Protein AF-A0A2N1NDF9-F1 (afdb_monomer)

Foldseek 3Di:
DDDPDDDDDPDDPVPVPADPCPPPVNVVVLLPAADDPPDQLVNSCVSNVSVCVVDDQVVSLVSVLVRYDPVLSVQLVVQVQPGPVSSSVSSNVD

Organism: NCBI:txid588596

Mean predicted aligned error: 11.82 Å

Structure (mmCIF, N/CA/C/O backbone):
data_AF-A0A2N1NDF9-F1
#
_entry.id   AF-A0A2N1NDF9-F1
#
loop_
_atom_site.group_PDB
_atom_site.id
_atom_site.type_symbol
_atom_site.label_atom_id
_atom_site.label_alt_id
_atom_site.label_comp_id
_atom_site.label_asym_id
_atom_site.label_entity_id
_atom_site.label_seq_id
_atom_site.pdbx_PDB_ins_code
_atom_site.Cartn_x
_atom_site.Cartn_y
_atom_site.Cartn_z
_atom_site.occupancy
_atom_site.B_iso_or_equiv
_atom_site.auth_seq_id
_atom_site.auth_comp_id
_atom_site.auth_asym_id
_atom_site.auth_atom_id
_atom_site.pdbx_PDB_model_num
ATOM 1 N N . MET A 1 1 ? -30.892 13.117 -1.011 1.00 44.84 1 MET A N 1
ATOM 2 C CA . MET A 1 1 ? -29.681 12.274 -1.086 1.00 44.84 1 MET A CA 1
ATOM 3 C C . MET A 1 1 ? -28.673 12.840 -0.097 1.00 44.84 1 MET A C 1
ATOM 5 O O . MET A 1 1 ? -27.998 13.800 -0.426 1.00 44.84 1 MET A O 1
ATOM 9 N N . THR A 1 2 ? -28.658 12.352 1.145 1.00 46.84 2 THR A N 1
ATOM 10 C CA . THR A 1 2 ? -27.648 12.740 2.143 1.00 46.84 2 THR A CA 1
ATOM 11 C C . THR A 1 2 ? -26.744 11.527 2.330 1.00 46.84 2 THR A C 1
ATOM 13 O O . THR A 1 2 ? -27.205 10.453 2.720 1.00 46.84 2 THR A O 1
ATOM 16 N N . GLY A 1 3 ? -25.504 11.637 1.852 1.00 50.50 3 GLY A N 1
ATOM 17 C CA . GLY A 1 3 ? -24.515 10.570 1.944 1.00 50.50 3 GLY A CA 1
ATOM 18 C C . GLY A 1 3 ? -24.178 10.321 3.409 1.00 50.50 3 GLY A C 1
ATOM 19 O O . GLY A 1 3 ? -23.937 11.263 4.156 1.00 50.50 3 GLY A O 1
ATOM 20 N N . ARG A 1 4 ? -24.185 9.051 3.818 1.00 53.84 4 ARG A N 1
ATOM 21 C CA . ARG A 1 4 ? -23.895 8.566 5.178 1.00 53.84 4 ARG A CA 1
ATOM 22 C C . ARG A 1 4 ? -22.405 8.678 5.549 1.00 53.84 4 ARG A C 1
ATOM 24 O O . ARG A 1 4 ? -21.828 7.733 6.076 1.00 53.84 4 ARG A O 1
ATOM 31 N N . PHE A 1 5 ? -21.779 9.816 5.275 1.00 50.53 5 PHE A N 1
ATOM 32 C CA . PHE A 1 5 ? -20.432 10.119 5.742 1.00 50.53 5 PHE A CA 1
ATOM 33 C C . PHE A 1 5 ? -20.556 11.087 6.916 1.00 50.53 5 PHE A C 1
ATOM 35 O O . PHE A 1 5 ? -20.812 12.275 6.734 1.00 50.53 5 PHE A O 1
ATOM 42 N N . HIS A 1 6 ? -20.452 10.564 8.139 1.00 51.41 6 HIS A N 1
ATOM 43 C CA . HIS A 1 6 ? -20.336 11.413 9.321 1.00 51.41 6 HIS A CA 1
ATOM 44 C C . HIS A 1 6 ? -18.937 12.053 9.327 1.00 51.41 6 HIS A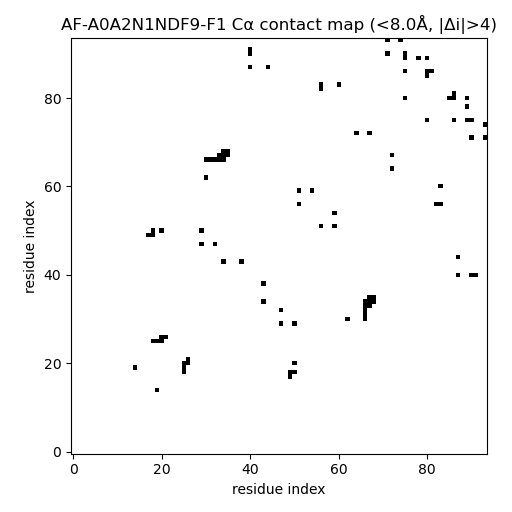 C 1
ATOM 46 O O . HIS A 1 6 ? -17.955 11.325 9.164 1.00 51.41 6 HIS A O 1
ATOM 52 N N . PRO A 1 7 ? -18.814 13.382 9.498 1.00 57.81 7 PRO A N 1
ATOM 53 C CA . PRO A 1 7 ? -17.513 14.029 9.607 1.00 57.81 7 PRO A CA 1
ATOM 54 C C . PRO A 1 7 ? -16.789 13.524 10.859 1.00 57.81 7 PRO A C 1
ATOM 56 O O . PRO A 1 7 ? -17.370 13.472 11.945 1.00 57.81 7 PRO A O 1
ATOM 59 N N . VAL A 1 8 ? -15.525 13.131 10.697 1.00 57.16 8 VAL A N 1
ATOM 60 C CA . VAL A 1 8 ? -14.681 12.676 11.807 1.00 57.16 8 VAL A CA 1
ATOM 61 C C . VAL A 1 8 ? -14.433 13.867 12.746 1.00 57.16 8 VAL A C 1
ATOM 63 O O . VAL A 1 8 ? -14.128 14.958 12.256 1.00 57.16 8 VAL A O 1
ATOM 66 N N . PRO A 1 9 ? -14.586 13.715 14.074 1.00 58.16 9 PRO A N 1
ATOM 67 C CA . PRO A 1 9 ? -14.338 14.795 15.022 1.00 58.16 9 PRO A CA 1
ATOM 68 C C . PRO A 1 9 ? -12.910 15.335 14.891 1.00 58.16 9 PRO A C 1
ATOM 70 O O . PRO A 1 9 ? -11.954 14.567 14.848 1.00 58.16 9 PRO A O 1
ATOM 73 N N . ALA A 1 10 ? -12.757 16.662 14.904 1.00 50.66 10 ALA A N 1
ATOM 74 C CA . ALA A 1 10 ? -11.477 17.359 14.721 1.00 50.66 10 ALA A CA 1
ATOM 75 C C . ALA A 1 10 ? -10.400 17.054 15.789 1.00 50.66 10 ALA A C 1
ATOM 77 O O . ALA A 1 10 ? -9.295 17.580 15.709 1.00 50.66 10 ALA A O 1
ATOM 78 N N . ASN A 1 11 ? -10.714 16.234 16.795 1.00 48.47 11 ASN A N 1
ATOM 79 C CA . ASN A 1 11 ? -9.873 15.979 17.961 1.00 48.47 11 ASN A CA 1
ATOM 80 C C . ASN A 1 11 ? -9.659 14.480 18.234 1.00 48.47 11 ASN A C 1
ATOM 82 O O . ASN A 1 11 ? -9.428 14.086 19.379 1.00 48.47 11 ASN A O 1
ATOM 86 N N . ASP A 1 12 ? -9.776 13.650 17.195 1.00 53.66 12 ASP A N 1
ATOM 87 C CA . ASP A 1 12 ? -9.570 12.210 17.294 1.00 53.66 12 ASP A CA 1
ATOM 88 C C . ASP A 1 12 ? -8.107 11.882 17.687 1.00 53.66 12 ASP A C 1
ATOM 90 O O . ASP A 1 12 ? -7.166 12.324 17.018 1.00 53.66 12 ASP A O 1
ATOM 94 N N . PRO A 1 13 ? -7.877 11.128 18.778 1.00 54.03 13 PRO A N 1
ATOM 95 C CA . PRO A 1 13 ? -6.535 10.844 19.284 1.00 54.03 13 PRO A CA 1
ATOM 96 C C . PRO A 1 13 ? -5.702 9.938 18.359 1.00 54.03 13 PRO A C 1
ATOM 98 O O . PRO A 1 13 ? -4.491 9.858 18.549 1.00 54.03 13 PRO A O 1
ATOM 101 N N . TYR A 1 14 ? -6.301 9.309 17.340 1.00 48.59 14 TYR A N 1
ATOM 102 C CA . TYR A 1 14 ? -5.592 8.561 16.294 1.00 48.59 14 TYR A CA 1
ATOM 103 C C . TYR A 1 14 ? -5.178 9.446 15.100 1.00 48.59 14 TYR A C 1
ATOM 105 O O . TYR A 1 14 ? -4.446 8.992 14.221 1.00 48.59 14 TYR A O 1
ATOM 113 N N . THR A 1 15 ? -5.599 10.719 15.080 1.00 50.78 15 THR A N 1
ATOM 114 C CA . THR A 1 15 ? -5.283 11.724 14.041 1.00 50.78 15 THR A CA 1
ATOM 115 C C . THR A 1 15 ? -4.058 12.583 14.386 1.00 50.78 15 THR A C 1
ATOM 117 O O . THR A 1 15 ? -3.491 13.246 13.518 1.00 50.78 15 THR A O 1
ATOM 120 N N . ALA A 1 16 ? -3.602 12.571 15.642 1.00 47.31 16 ALA A N 1
ATOM 121 C CA . ALA A 1 16 ? -2.473 13.373 16.111 1.00 47.31 16 ALA A CA 1
ATOM 122 C C . ALA A 1 16 ? -1.119 12.827 15.602 1.00 47.31 16 ALA A C 1
ATOM 124 O O . ALA A 1 16 ? -0.351 12.234 16.352 1.00 47.31 16 ALA A O 1
ATOM 125 N N . GLY A 1 17 ? -0.834 13.029 14.312 1.00 48.88 17 GLY A N 1
ATOM 126 C CA . GLY A 1 17 ? 0.460 12.737 13.681 1.00 48.88 17 GLY A CA 1
ATOM 127 C C . GLY A 1 17 ? 0.416 11.750 12.513 1.00 48.88 17 GLY A C 1
ATOM 128 O O . GLY A 1 17 ? 1.397 11.656 11.780 1.00 48.88 17 GLY A O 1
ATOM 129 N N . ASN A 1 18 ? -0.712 11.071 12.291 1.00 49.66 18 ASN A N 1
ATOM 130 C CA . ASN A 1 18 ? -0.888 10.150 11.170 1.00 49.66 18 ASN A CA 1
ATOM 131 C C . ASN A 1 18 ? -1.679 10.817 10.041 1.00 49.66 18 ASN A C 1
ATOM 133 O O . ASN A 1 18 ? -2.697 11.466 10.281 1.00 49.66 18 ASN A O 1
ATOM 137 N N . LEU A 1 19 ? -1.211 10.654 8.798 1.00 50.34 19 LEU A N 1
ATOM 138 C CA . LEU A 1 19 ? -1.946 11.082 7.609 1.00 50.34 19 LEU A CA 1
ATOM 139 C C . LEU A 1 19 ? -3.272 10.316 7.544 1.00 50.34 19 LEU A C 1
ATOM 141 O O . LEU A 1 19 ? -3.333 9.135 7.225 1.00 50.34 19 LEU A O 1
ATOM 145 N N . VAL A 1 20 ? -4.335 11.030 7.875 1.00 50.62 20 VAL A N 1
ATOM 146 C CA . VAL A 1 20 ? -5.735 10.629 7.792 1.00 50.62 20 VAL A CA 1
ATOM 147 C C . VAL A 1 20 ? -6.067 10.255 6.340 1.00 50.62 20 VAL A C 1
ATOM 149 O O . VAL A 1 20 ? -6.361 11.118 5.514 1.00 50.62 20 VAL A O 1
ATOM 152 N N . ILE A 1 21 ? -6.011 8.961 6.007 1.00 52.47 21 ILE A N 1
ATOM 153 C CA . ILE A 1 21 ? -6.267 8.415 4.652 1.00 52.47 21 ILE A CA 1
ATOM 154 C C . ILE A 1 21 ? -7.685 8.748 4.152 1.00 52.47 21 ILE A C 1
ATOM 156 O O . ILE A 1 21 ? -7.995 8.639 2.973 1.00 52.47 21 ILE A O 1
ATOM 160 N N . ASN A 1 22 ? -8.562 9.205 5.040 1.00 51.44 22 ASN A N 1
ATOM 161 C CA . ASN A 1 22 ? -9.934 9.619 4.764 1.00 51.44 22 ASN A CA 1
ATOM 162 C C . ASN A 1 22 ? -10.067 10.999 4.087 1.00 51.44 22 ASN A C 1
ATOM 164 O O . ASN A 1 22 ? -11.138 11.603 4.127 1.00 51.44 22 ASN A O 1
ATOM 168 N N . THR A 1 23 ? -9.020 11.475 3.408 1.00 54.81 23 THR A N 1
ATOM 169 C CA . THR A 1 23 ? -9.159 12.471 2.336 1.00 54.81 23 THR A CA 1
ATOM 170 C C . THR A 1 23 ? -8.942 11.782 0.991 1.00 54.81 23 THR A C 1
ATOM 172 O O . THR A 1 23 ? -7.926 11.125 0.781 1.00 54.81 23 THR A O 1
ATOM 175 N N . GLU A 1 24 ? -9.895 11.942 0.066 1.00 56.22 24 GLU A N 1
ATOM 176 C CA . GLU A 1 24 ? -9.843 11.390 -1.299 1.00 56.22 24 GLU A CA 1
ATOM 177 C C . GLU A 1 24 ? -8.457 11.486 -1.976 1.00 56.22 24 GLU A C 1
ATOM 179 O O . GLU A 1 24 ? -8.012 10.475 -2.517 1.00 56.22 24 GLU A O 1
ATOM 184 N N . PRO A 1 25 ? -7.707 12.608 -1.914 1.00 60.25 25 PRO A N 1
ATOM 185 C CA . PRO A 1 25 ? -6.377 12.686 -2.525 1.00 60.25 25 PRO A CA 1
ATOM 186 C C . PRO A 1 25 ? -5.327 11.757 -1.898 1.00 60.25 25 PRO A C 1
ATOM 188 O O . PRO A 1 25 ? -4.444 11.292 -2.613 1.00 60.25 25 PRO A O 1
ATOM 191 N N . LEU A 1 26 ? -5.406 11.464 -0.596 1.00 63.62 26 LEU A N 1
ATOM 192 C CA . LEU A 1 26 ? -4.459 10.572 0.080 1.00 63.62 26 LEU A CA 1
ATOM 193 C C . LEU A 1 26 ? -4.725 9.105 -0.264 1.00 63.62 26 LEU A C 1
ATOM 195 O O . LEU A 1 26 ? -3.791 8.361 -0.547 1.00 63.62 26 LEU A O 1
ATOM 199 N N . PHE A 1 27 ? -5.996 8.706 -0.322 1.00 65.75 27 PHE A N 1
ATOM 200 C CA . PHE A 1 27 ? -6.381 7.368 -0.772 1.00 65.75 27 PHE A CA 1
ATOM 201 C C . PHE A 1 27 ? -6.085 7.147 -2.263 1.00 65.75 27 PHE A C 1
ATOM 203 O O . PHE A 1 27 ? -5.563 6.101 -2.646 1.00 65.75 27 PHE A O 1
ATOM 210 N N . LEU A 1 28 ? -6.356 8.148 -3.109 1.00 67.06 28 LEU A N 1
ATOM 211 C CA . LEU A 1 28 ? -6.004 8.107 -4.532 1.00 67.06 28 LEU A CA 1
ATOM 212 C C . LEU A 1 28 ? -4.486 8.090 -4.742 1.00 67.06 28 LEU A C 1
ATOM 214 O O . LEU A 1 28 ? -4.016 7.393 -5.639 1.00 67.06 28 LEU A O 1
ATOM 218 N N . GLY A 1 29 ? -3.729 8.823 -3.921 1.00 69.12 29 GLY A N 1
ATOM 219 C CA . GLY A 1 29 ? -2.268 8.781 -3.905 1.00 69.12 29 GLY A CA 1
ATOM 220 C C . GLY A 1 29 ? -1.753 7.393 -3.538 1.00 69.12 29 GLY A C 1
ATOM 221 O O . GLY A 1 29 ? -0.974 6.825 -4.290 1.00 69.12 29 GLY A O 1
ATOM 222 N N . PHE A 1 30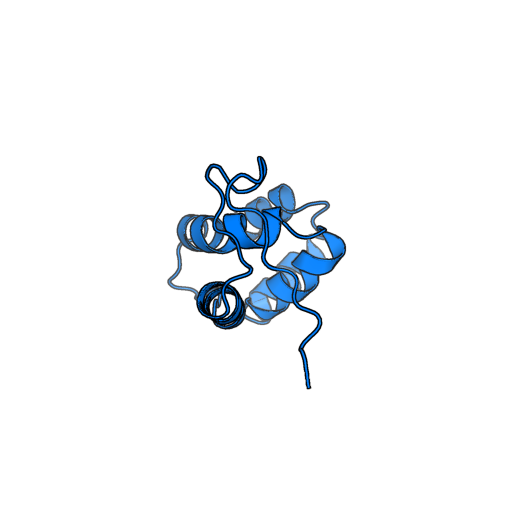 ? -2.278 6.802 -2.462 1.00 72.88 30 PHE A N 1
ATOM 223 C CA . PHE A 1 30 ? -1.971 5.428 -2.067 1.00 72.88 30 PHE A CA 1
ATOM 224 C C . PHE A 1 30 ? -2.268 4.413 -3.182 1.00 72.88 30 PHE A C 1
ATOM 226 O O . PHE A 1 30 ? -1.402 3.608 -3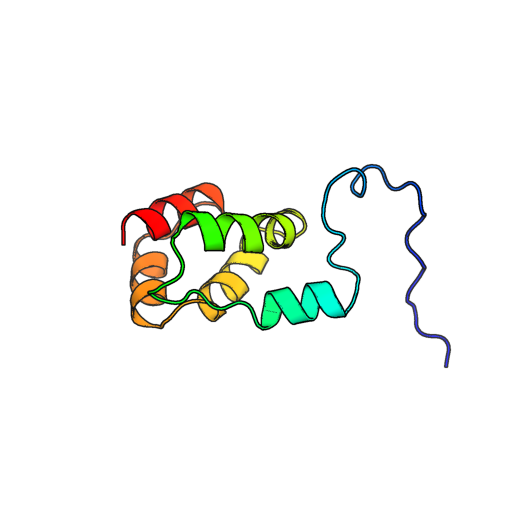.493 1.00 72.88 30 PHE A O 1
ATOM 233 N N . MET A 1 31 ? -3.434 4.481 -3.836 1.00 72.50 31 MET A N 1
ATOM 234 C CA . MET A 1 31 ? -3.778 3.566 -4.939 1.00 72.50 31 MET A CA 1
ATOM 235 C C . MET A 1 31 ? -2.947 3.769 -6.213 1.00 72.50 31 MET A C 1
ATOM 237 O O . MET A 1 31 ? -2.838 2.853 -7.028 1.00 72.50 31 MET A O 1
ATOM 241 N N . ASN A 1 32 ? -2.405 4.970 -6.426 1.00 72.12 32 ASN A N 1
ATOM 242 C CA . ASN A 1 32 ? -1.494 5.248 -7.538 1.00 72.12 32 ASN A CA 1
ATOM 243 C C . ASN A 1 32 ? -0.029 4.976 -7.184 1.00 72.12 32 ASN A C 1
ATOM 245 O O . ASN A 1 32 ? 0.819 5.012 -8.080 1.00 72.12 32 ASN A O 1
ATOM 249 N N . GLU A 1 33 ? 0.273 4.696 -5.916 1.00 79.06 33 GLU A N 1
ATOM 250 C CA . GLU A 1 33 ? 1.618 4.369 -5.483 1.00 79.06 33 GLU A CA 1
ATOM 251 C C . GLU A 1 33 ? 2.037 3.045 -6.127 1.00 79.06 33 GLU A C 1
ATOM 253 O O . GLU A 1 33 ? 1.313 2.048 -6.121 1.00 79.06 33 GLU A O 1
ATOM 258 N N . LYS A 1 34 ? 3.230 3.030 -6.716 1.00 77.88 34 LYS A N 1
ATOM 259 C CA . LYS A 1 34 ? 3.820 1.823 -7.282 1.00 77.88 34 LYS A CA 1
ATOM 260 C C . LYS A 1 34 ? 5.247 1.712 -6.815 1.00 77.88 34 LYS A C 1
ATOM 262 O O . LYS A 1 34 ? 5.989 2.690 -6.834 1.00 77.88 34 LYS A O 1
ATOM 267 N N . PHE A 1 35 ? 5.640 0.505 -6.448 1.00 78.88 35 PHE A N 1
ATOM 268 C CA . PHE A 1 35 ? 7.036 0.203 -6.226 1.00 78.88 35 PHE A CA 1
ATOM 269 C C . PHE A 1 35 ? 7.747 0.219 -7.581 1.00 78.88 35 PHE A C 1
ATOM 271 O O . PHE A 1 35 ? 7.486 -0.619 -8.449 1.00 78.88 35 PHE A O 1
ATOM 278 N N . THR A 1 36 ? 8.622 1.197 -7.794 1.00 68.19 36 THR A N 1
ATOM 279 C CA . THR A 1 36 ? 9.462 1.248 -8.991 1.00 68.19 36 THR A CA 1
ATOM 280 C C . THR A 1 36 ? 10.862 0.749 -8.661 1.00 68.19 36 THR A C 1
ATOM 282 O O . THR A 1 36 ? 11.336 0.907 -7.547 1.00 68.19 36 THR A O 1
ATOM 285 N N . VAL A 1 37 ? 11.569 0.177 -9.639 1.00 60.91 37 VAL A N 1
ATOM 286 C CA . VAL A 1 37 ? 12.958 -0.303 -9.455 1.00 60.91 37 VAL A CA 1
ATOM 287 C C . VAL A 1 37 ? 13.927 0.847 -9.106 1.00 60.91 37 VAL A C 1
ATOM 289 O O . VAL A 1 37 ? 15.041 0.606 -8.657 1.00 60.91 37 VAL A O 1
ATOM 292 N N . MET A 1 38 ? 13.509 2.102 -9.317 1.00 57.69 38 MET A N 1
ATOM 293 C CA . MET A 1 38 ? 14.261 3.302 -8.937 1.00 57.69 38 MET A CA 1
ATOM 294 C C . MET A 1 38 ? 13.873 3.851 -7.558 1.00 57.69 38 MET A C 1
ATOM 296 O O . MET A 1 38 ? 14.616 4.671 -7.016 1.00 57.69 38 MET A O 1
ATOM 300 N N . ASP A 1 39 ? 12.738 3.437 -6.989 1.00 60.84 39 ASP A N 1
ATOM 301 C CA . ASP A 1 39 ? 12.424 3.733 -5.595 1.00 60.84 39 ASP A CA 1
ATOM 302 C C . ASP A 1 39 ? 13.336 2.876 -4.715 1.00 60.84 39 ASP A C 1
ATOM 304 O O . ASP A 1 39 ? 13.275 1.649 -4.728 1.00 60.84 39 ASP A O 1
ATOM 308 N N . MET A 1 40 ? 14.188 3.534 -3.928 1.00 63.72 40 MET A N 1
ATOM 309 C CA . MET A 1 40 ? 14.855 2.878 -2.804 1.00 63.72 40 MET A CA 1
ATOM 310 C C . MET A 1 40 ? 13.788 2.315 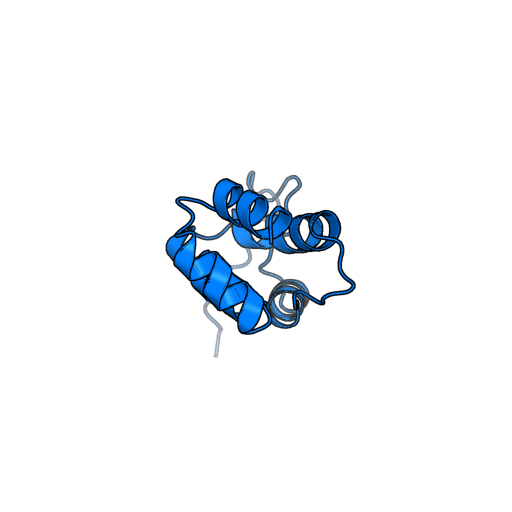-1.864 1.00 63.72 40 MET A C 1
ATOM 312 O O . MET A 1 40 ? 12.812 3.012 -1.561 1.00 63.72 40 MET A O 1
ATOM 316 N N . GLU A 1 41 ? 13.996 1.104 -1.348 1.00 66.69 41 GLU A N 1
ATOM 317 C CA . GLU A 1 41 ? 13.050 0.420 -0.459 1.00 66.69 41 GLU A CA 1
ATOM 318 C C . GLU A 1 41 ? 12.595 1.295 0.727 1.00 66.69 41 GLU A C 1
ATOM 320 O O . GLU A 1 41 ? 11.422 1.307 1.096 1.00 66.69 41 GLU A O 1
ATOM 325 N N . ASP A 1 42 ? 13.513 2.118 1.240 1.00 68.62 42 ASP A N 1
ATOM 326 C CA . ASP A 1 42 ? 13.311 3.052 2.349 1.00 68.62 42 ASP A CA 1
ATOM 327 C C . ASP A 1 42 ? 12.337 4.191 1.982 1.00 68.62 42 ASP A C 1
ATOM 329 O O . ASP A 1 42 ? 11.567 4.675 2.813 1.00 68.62 42 ASP A O 1
ATOM 333 N N . THR A 1 43 ? 12.331 4.602 0.710 1.00 78.56 43 THR A N 1
ATOM 334 C CA . THR A 1 43 ? 11.436 5.646 0.187 1.00 78.56 43 THR A CA 1
ATOM 335 C C . THR A 1 43 ? 10.014 5.121 0.042 1.00 78.56 43 THR A C 1
ATOM 337 O O . THR A 1 43 ? 9.072 5.789 0.473 1.00 78.56 43 THR A O 1
ATOM 340 N N . TYR A 1 44 ? 9.857 3.914 -0.506 1.00 81.69 44 TYR A N 1
ATOM 341 C CA . TYR A 1 44 ? 8.547 3.280 -0.643 1.00 81.69 44 TYR A CA 1
ATOM 342 C C . TYR A 1 44 ? 7.922 2.978 0.722 1.00 81.69 44 TYR A C 1
ATOM 344 O O . TYR A 1 44 ? 6.759 3.317 0.948 1.00 81.69 44 TYR A O 1
ATOM 352 N N . GLU A 1 45 ? 8.696 2.423 1.663 1.00 84.19 45 GLU A N 1
ATOM 353 C CA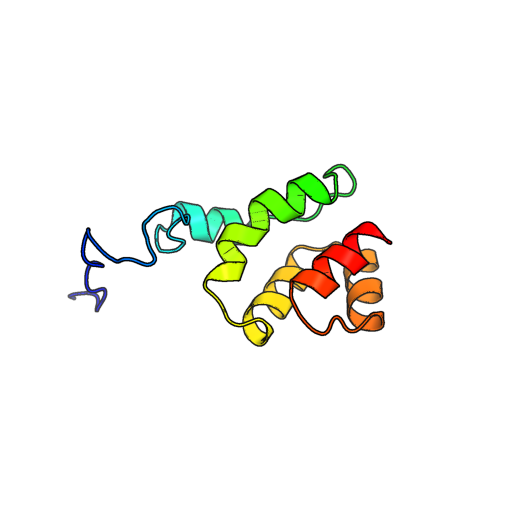 . GLU A 1 45 ? 8.214 2.183 3.025 1.00 84.19 45 GLU A CA 1
ATOM 354 C C . GLU A 1 45 ? 7.699 3.482 3.654 1.00 84.19 45 GLU A C 1
ATOM 356 O O . GLU A 1 45 ? 6.568 3.523 4.126 1.00 84.19 45 GLU A O 1
ATOM 361 N N . LYS A 1 46 ? 8.466 4.577 3.603 1.00 82.19 46 LYS A N 1
ATOM 362 C CA . LYS A 1 46 ? 8.046 5.862 4.190 1.00 82.19 46 LYS A CA 1
ATOM 363 C C . LYS A 1 46 ? 6.752 6.416 3.602 1.00 82.19 46 LYS A C 1
ATOM 365 O O . LYS A 1 46 ? 5.989 7.045 4.334 1.00 82.19 46 LYS A O 1
ATOM 370 N N . ARG A 1 47 ? 6.502 6.201 2.309 1.00 80.50 47 ARG A N 1
ATOM 371 C CA . ARG A 1 47 ? 5.267 6.649 1.654 1.00 80.50 47 ARG A CA 1
ATOM 372 C C . ARG A 1 47 ? 4.091 5.748 1.996 1.00 80.50 47 ARG A C 1
ATOM 374 O O . ARG A 1 47 ? 3.017 6.257 2.277 1.00 80.50 47 ARG A O 1
ATOM 381 N N . VAL A 1 48 ? 4.291 4.433 2.027 1.00 81.50 48 VAL A N 1
ATOM 382 C CA . VAL A 1 48 ? 3.211 3.449 2.181 1.00 81.50 48 VAL A CA 1
ATOM 383 C C . VAL A 1 48 ? 2.850 3.157 3.636 1.00 81.50 48 VAL A C 1
ATOM 385 O O . VAL A 1 48 ? 1.673 2.989 3.955 1.00 81.50 48 VAL A O 1
ATOM 388 N N . LYS A 1 49 ? 3.835 3.149 4.539 1.00 81.75 49 LYS A N 1
ATOM 389 C CA . LYS A 1 49 ? 3.677 2.883 5.977 1.00 81.75 49 LYS A CA 1
ATOM 390 C C . LYS A 1 49 ? 2.570 3.702 6.658 1.00 81.75 49 LYS A C 1
ATOM 392 O O . LYS A 1 49 ? 1.770 3.074 7.349 1.00 81.75 49 LYS A O 1
ATOM 397 N N . PRO A 1 50 ? 2.439 5.033 6.467 1.00 79.50 50 PRO A N 1
ATOM 398 C CA . PRO A 1 50 ? 1.346 5.788 7.087 1.00 79.50 50 PRO A CA 1
ATOM 399 C C . PRO A 1 50 ? -0.045 5.351 6.600 1.00 79.50 50 PRO A C 1
ATOM 401 O O . PRO A 1 50 ? -1.004 5.448 7.360 1.00 79.50 50 PRO A O 1
ATOM 404 N N . TYR A 1 51 ? -0.164 4.824 5.375 1.00 76.50 51 TYR A N 1
ATOM 405 C CA . TYR A 1 51 ? -1.438 4.336 4.840 1.00 76.50 51 TYR A CA 1
ATOM 4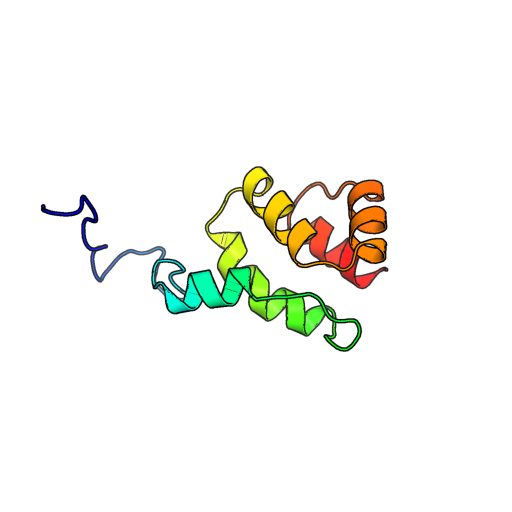06 C C . TYR A 1 51 ? -1.786 2.930 5.344 1.00 76.50 51 TYR A C 1
ATOM 408 O O . TYR A 1 51 ? -2.938 2.634 5.645 1.00 76.50 51 TYR A O 1
ATOM 416 N N . VAL A 1 52 ? -0.798 2.047 5.488 1.00 79.50 52 VAL A N 1
ATOM 417 C CA . VAL A 1 52 ? -1.060 0.669 5.938 1.00 79.50 52 VAL A CA 1
ATOM 418 C C . VAL A 1 52 ? -1.201 0.539 7.458 1.00 79.50 52 VAL A C 1
ATOM 420 O O . VAL A 1 52 ? -1.689 -0.477 7.939 1.00 79.50 52 VAL A O 1
ATOM 423 N N . GLN A 1 53 ? -0.821 1.564 8.229 1.00 73.50 53 GLN A N 1
ATOM 424 C CA . GLN A 1 53 ? -0.954 1.573 9.692 1.00 73.50 53 GLN A CA 1
ATOM 425 C C . GLN A 1 53 ? -2.407 1.621 10.189 1.00 73.50 53 GLN A C 1
ATOM 427 O O . GLN A 1 53 ? -2.678 1.170 11.300 1.00 73.50 53 GLN A O 1
ATOM 432 N N . GLY A 1 54 ? -3.330 2.171 9.395 1.00 73.31 54 GLY A N 1
ATOM 433 C CA . GLY A 1 54 ? -4.751 2.273 9.750 1.00 73.31 54 GLY A CA 1
ATOM 434 C C . GLY A 1 54 ? -5.605 1.073 9.329 1.00 73.31 54 GLY A C 1
ATOM 435 O O . GLY A 1 54 ? -6.792 1.038 9.648 1.00 73.31 54 GLY A O 1
ATOM 436 N N . ILE A 1 55 ? -5.030 0.109 8.605 1.00 77.44 55 ILE A N 1
ATOM 437 C CA . ILE A 1 55 ? -5.729 -1.053 8.038 1.00 77.44 55 ILE A CA 1
ATOM 438 C C . ILE A 1 55 ? -5.137 -2.360 8.565 1.00 77.44 55 ILE A C 1
ATOM 440 O O . ILE A 1 55 ? -3.984 -2.419 8.993 1.00 77.44 55 ILE A O 1
ATOM 444 N N . SER A 1 56 ? -5.939 -3.427 8.564 1.00 85.12 56 SER A N 1
ATOM 445 C CA . SER A 1 56 ? -5.461 -4.737 9.003 1.00 85.12 56 SER A CA 1
ATOM 446 C C . SER A 1 56 ? -4.398 -5.265 8.034 1.00 85.12 56 SER A C 1
ATOM 448 O O . SER A 1 56 ? -4.450 -4.993 6.836 1.00 85.12 56 SER A O 1
ATOM 450 N N . TYR A 1 57 ? -3.435 -6.048 8.529 1.00 84.88 57 TYR A N 1
ATOM 451 C CA . TYR A 1 57 ? -2.400 -6.634 7.669 1.00 84.88 57 TYR A CA 1
ATOM 452 C C . TYR A 1 57 ? -2.993 -7.489 6.538 1.00 84.88 57 TYR A C 1
ATOM 454 O O . TYR A 1 57 ? -2.504 -7.435 5.414 1.00 84.88 57 TYR A O 1
ATOM 462 N N . ALA A 1 58 ? -4.064 -8.231 6.834 1.00 86.31 58 ALA A N 1
ATOM 463 C CA . ALA A 1 58 ? -4.755 -9.074 5.863 1.00 86.31 58 ALA A CA 1
ATOM 464 C C . ALA A 1 58 ? -5.362 -8.262 4.710 1.00 86.31 58 ALA A C 1
ATOM 466 O O . ALA A 1 58 ? -5.338 -8.724 3.576 1.00 86.31 58 ALA A O 1
ATOM 467 N N . ASP A 1 59 ? -5.838 -7.044 4.982 1.00 85.31 59 ASP A N 1
ATOM 468 C CA . ASP A 1 59 ? -6.328 -6.145 3.935 1.00 85.31 59 ASP A CA 1
ATOM 469 C C . ASP A 1 59 ? -5.159 -5.450 3.222 1.00 85.31 59 ASP A C 1
ATOM 471 O O . ASP A 1 59 ? -5.114 -5.375 1.997 1.00 85.31 59 ASP A O 1
ATOM 475 N N . ALA A 1 60 ? -4.173 -4.962 3.982 1.00 85.56 60 ALA A N 1
ATOM 476 C CA . ALA A 1 60 ? -3.036 -4.215 3.452 1.00 85.56 60 ALA A CA 1
ATOM 477 C C . ALA A 1 60 ? -2.203 -5.033 2.462 1.00 85.56 60 ALA A C 1
ATOM 479 O O . ALA A 1 60 ? -1.754 -4.494 1.451 1.00 85.56 60 ALA A O 1
ATOM 480 N N . ILE A 1 61 ? -1.988 -6.321 2.743 1.00 88.00 61 ILE A N 1
ATOM 481 C CA . ILE A 1 61 ? -1.102 -7.173 1.948 1.00 88.00 61 ILE A CA 1
ATOM 482 C C . ILE A 1 61 ? -1.590 -7.336 0.502 1.00 88.00 61 ILE A C 1
ATOM 484 O O . ILE A 1 61 ? -0.769 -7.367 -0.414 1.00 88.00 61 ILE A O 1
ATOM 488 N N . GLU A 1 62 ? -2.906 -7.350 0.272 1.00 87.44 62 GLU A N 1
ATOM 489 C CA . GLU A 1 62 ? -3.476 -7.419 -1.078 1.00 87.44 62 GLU A CA 1
ATOM 490 C C . GLU A 1 62 ? -3.176 -6.149 -1.886 1.00 87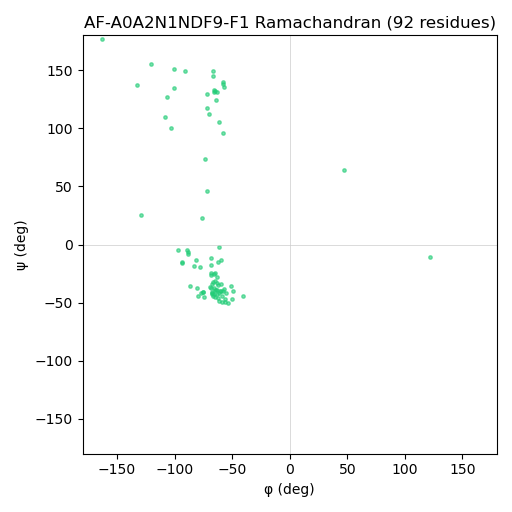.44 62 GLU A C 1
ATOM 492 O O . GLU A 1 62 ? -2.732 -6.237 -3.034 1.00 87.44 62 GLU A O 1
ATOM 497 N N . TYR A 1 63 ? -3.331 -4.971 -1.272 1.00 85.25 63 TYR A N 1
ATOM 498 C CA . TYR A 1 63 ? -2.981 -3.694 -1.905 1.00 85.25 63 TYR A CA 1
ATOM 499 C C . TYR A 1 63 ? -1.473 -3.577 -2.144 1.00 85.25 63 TYR A C 1
ATOM 501 O O . TYR A 1 63 ? -1.042 -3.186 -3.228 1.00 85.25 63 TYR A O 1
ATOM 509 N N . LEU A 1 64 ? -0.664 -3.989 -1.164 1.00 87.88 64 LEU A N 1
ATOM 510 C CA . LEU A 1 64 ? 0.795 -3.968 -1.255 1.00 87.88 64 LEU A CA 1
ATOM 511 C C . LEU A 1 64 ? 1.317 -4.819 -2.414 1.00 87.88 64 LEU A C 1
ATOM 513 O O . LEU A 1 64 ? 2.241 -4.392 -3.104 1.00 87.88 64 LEU A O 1
ATOM 517 N N . TYR A 1 65 ? 0.727 -5.991 -2.656 1.00 89.06 65 TYR A N 1
ATOM 518 C CA . TYR A 1 65 ? 1.065 -6.802 -3.825 1.00 89.06 65 TYR A CA 1
ATOM 519 C C . TYR A 1 65 ? 0.695 -6.105 -5.137 1.00 89.06 65 TYR A C 1
ATOM 521 O O . TYR A 1 65 ? 1.489 -6.133 -6.074 1.00 89.06 65 TYR A O 1
ATOM 529 N N . GLY A 1 66 ? -0.444 -5.410 -5.191 1.00 86.75 66 GLY A N 1
ATOM 530 C CA . GLY A 1 66 ? -0.866 -4.648 -6.373 1.00 86.75 66 GLY A CA 1
ATOM 531 C C . GLY A 1 66 ? 0.043 -3.465 -6.733 1.00 86.75 66 GLY A C 1
ATOM 532 O O . GLY A 1 66 ? 0.099 -3.061 -7.896 1.00 86.75 66 GLY A O 1
ATOM 533 N N . HIS A 1 67 ? 0.783 -2.923 -5.764 1.00 86.69 67 HIS A N 1
ATOM 534 C CA . HIS A 1 67 ? 1.749 -1.842 -5.994 1.00 86.69 67 HIS A CA 1
ATOM 535 C C . HIS A 1 67 ? 3.064 -2.344 -6.603 1.00 86.69 67 HIS A C 1
ATOM 537 O O . HIS A 1 67 ? 3.839 -1.553 -7.147 1.00 86.69 67 HIS A O 1
ATOM 543 N N . MET A 1 68 ? 3.344 -3.642 -6.491 1.00 87.12 68 MET A N 1
ATOM 544 C CA . MET A 1 68 ? 4.631 -4.233 -6.838 1.00 87.12 68 MET A CA 1
ATOM 545 C C . MET A 1 68 ? 4.665 -4.696 -8.300 1.00 87.12 68 MET A C 1
ATOM 547 O O . MET A 1 68 ? 3.656 -5.142 -8.849 1.00 87.12 68 MET A O 1
ATOM 551 N N . PRO A 1 69 ? 5.836 -4.668 -8.958 1.00 85.75 69 PRO A N 1
ATOM 552 C CA . PRO A 1 69 ? 6.020 -5.391 -10.206 1.00 85.75 69 PRO A CA 1
ATOM 553 C C . PRO A 1 69 ? 5.942 -6.904 -9.947 1.00 85.75 69 PRO A C 1
ATOM 555 O O . PRO A 1 69 ? 6.435 -7.395 -8.930 1.00 85.75 69 PRO A O 1
ATOM 558 N N . GLN A 1 70 ? 5.386 -7.655 -10.905 1.00 85.25 70 GLN A N 1
ATOM 559 C CA . GLN A 1 70 ? 5.071 -9.090 -10.766 1.00 85.25 70 GLN A CA 1
ATOM 560 C C . GLN A 1 70 ? 6.231 -9.940 -10.219 1.00 85.25 70 GLN A C 1
ATOM 562 O O . GLN A 1 70 ? 6.030 -10.824 -9.395 1.00 85.25 70 GLN A O 1
ATOM 567 N N . TYR A 1 71 ? 7.465 -9.669 -10.648 1.00 87.56 71 TYR A N 1
ATOM 568 C CA . TYR A 1 71 ? 8.641 -10.402 -10.176 1.00 87.56 71 TYR A CA 1
ATOM 569 C C . TYR A 1 71 ? 8.903 -10.225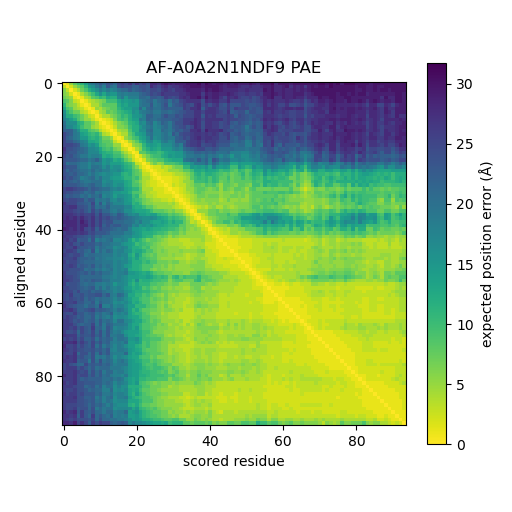 -8.669 1.00 87.56 71 TYR A C 1
ATOM 571 O O . TYR A 1 71 ? 9.258 -11.187 -7.988 1.00 87.56 71 TYR A O 1
ATOM 579 N N . ILE A 1 72 ? 8.706 -9.014 -8.140 1.00 88.00 72 ILE A N 1
ATOM 580 C CA . ILE A 1 72 ? 8.881 -8.718 -6.712 1.00 88.00 72 ILE A CA 1
ATOM 581 C C . ILE A 1 72 ? 7.702 -9.272 -5.913 1.00 88.00 72 ILE A C 1
ATOM 583 O O . ILE A 1 72 ? 7.911 -9.886 -4.869 1.00 88.00 72 ILE A O 1
ATOM 587 N N . GLU A 1 73 ? 6.480 -9.146 -6.439 1.00 90.44 73 GLU A N 1
ATOM 588 C CA . GLU A 1 73 ? 5.286 -9.755 -5.845 1.00 90.44 73 GLU A CA 1
ATOM 589 C C . GLU A 1 73 ? 5.474 -11.262 -5.622 1.00 90.44 73 GLU A C 1
ATOM 591 O O . GLU A 1 73 ? 5.254 -11.753 -4.516 1.00 90.44 73 GLU A O 1
ATOM 596 N N . ILE A 1 74 ? 5.923 -11.997 -6.645 1.00 90.69 74 ILE A N 1
ATOM 597 C CA . ILE A 1 74 ? 6.126 -13.451 -6.560 1.00 90.69 74 ILE A CA 1
ATOM 598 C C . ILE A 1 74 ? 7.130 -13.799 -5.454 1.00 90.69 74 ILE A C 1
ATOM 600 O O . ILE A 1 74 ? 6.873 -14.703 -4.657 1.00 90.69 74 ILE A O 1
ATOM 604 N N . LYS A 1 75 ? 8.242 -13.060 -5.360 1.00 90.81 75 LYS A N 1
ATOM 605 C CA . LYS A 1 75 ? 9.238 -13.258 -4.297 1.00 90.81 75 LYS A CA 1
ATOM 606 C C . LYS A 1 75 ? 8.666 -12.982 -2.905 1.00 90.81 75 LYS A C 1
ATOM 608 O O . LYS A 1 75 ? 8.902 -13.768 -1.992 1.00 90.81 75 LYS A O 1
ATOM 613 N N . LEU A 1 76 ? 7.884 -11.914 -2.741 1.00 90.69 76 LEU A N 1
ATOM 614 C CA . LEU A 1 76 ? 7.254 -11.573 -1.461 1.00 90.69 76 LEU A CA 1
ATOM 615 C C . LEU A 1 76 ? 6.162 -12.572 -1.067 1.00 90.69 76 LEU A C 1
ATOM 617 O O . LEU A 1 76 ? 6.034 -12.910 0.107 1.00 90.69 76 LEU A O 1
ATOM 621 N N . ARG A 1 77 ? 5.389 -13.091 -2.027 1.00 90.31 77 ARG A N 1
ATOM 622 C CA . ARG A 1 77 ? 4.439 -14.186 -1.773 1.00 90.31 77 ARG A CA 1
ATOM 623 C C . ARG A 1 77 ? 5.161 -15.459 -1.342 1.00 90.31 77 ARG A C 1
ATOM 625 O O . ARG A 1 77 ? 4.688 -16.144 -0.443 1.00 90.31 77 ARG A O 1
ATOM 632 N N . GLN A 1 78 ? 6.311 -15.758 -1.945 1.00 90.19 78 GLN A N 1
ATOM 633 C CA . GLN A 1 78 ? 7.124 -16.913 -1.570 1.00 90.19 78 GLN A CA 1
ATOM 634 C C . GLN A 1 78 ? 7.746 -16.763 -0.173 1.00 90.19 78 GLN A C 1
ATOM 636 O O . GLN A 1 78 ? 7.822 -17.747 0.559 1.00 90.19 78 GLN A O 1
ATOM 641 N N . ALA A 1 79 ? 8.168 -15.552 0.201 1.00 90.62 79 ALA A N 1
ATOM 642 C CA . ALA A 1 79 ? 8.678 -15.262 1.541 1.00 90.62 79 ALA A CA 1
ATOM 643 C C . ALA A 1 79 ? 7.599 -15.409 2.631 1.00 90.62 79 ALA A C 1
ATOM 645 O O . ALA A 1 79 ? 7.929 -15.706 3.776 1.00 90.62 79 ALA A O 1
ATOM 646 N N . ASN A 1 80 ? 6.319 -15.260 2.262 1.00 90.19 80 ASN A N 1
ATOM 647 C CA . ASN A 1 80 ? 5.162 -15.341 3.154 1.00 90.19 80 ASN A CA 1
ATOM 648 C C . ASN A 1 80 ? 5.368 -14.517 4.444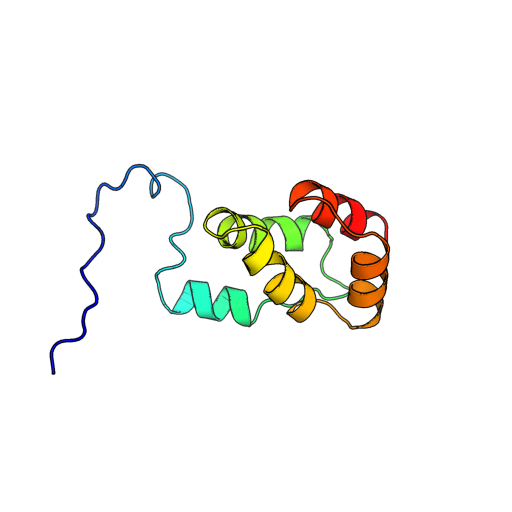 1.00 90.19 80 ASN A C 1
ATOM 650 O O . ASN A 1 80 ? 5.446 -15.081 5.545 1.00 90.19 80 ASN A O 1
ATOM 654 N N . PRO A 1 81 ? 5.488 -13.182 4.322 1.00 90.44 81 PRO A N 1
ATOM 655 C CA . PRO A 1 81 ? 5.713 -12.319 5.469 1.00 90.44 81 PRO A CA 1
ATOM 656 C C . PRO A 1 81 ? 4.587 -12.476 6.496 1.00 90.44 81 PRO A C 1
ATOM 658 O O . PRO A 1 81 ? 3.414 -12.604 6.159 1.00 90.44 81 PRO A O 1
ATOM 661 N N . ALA A 1 82 ? 4.948 -12.486 7.779 1.00 89.62 82 ALA A N 1
ATOM 662 C CA . ALA A 1 82 ? 3.984 -12.682 8.865 1.00 89.62 82 ALA A CA 1
ATOM 663 C C . ALA A 1 82 ? 3.247 -11.388 9.265 1.00 89.62 82 ALA A C 1
ATOM 665 O O . ALA A 1 82 ? 2.232 -11.442 9.957 1.00 89.62 82 ALA A O 1
ATOM 666 N N . ASN A 1 83 ? 3.791 -10.224 8.901 1.00 89.44 83 ASN A N 1
ATOM 667 C CA . ASN A 1 83 ? 3.271 -8.897 9.231 1.00 89.44 83 ASN A CA 1
ATOM 668 C C . ASN A 1 83 ? 3.905 -7.825 8.319 1.00 89.44 83 ASN A C 1
ATOM 670 O O . ASN A 1 83 ? 4.776 -8.132 7.503 1.00 89.44 83 ASN A O 1
ATOM 674 N N . LEU A 1 84 ? 3.479 -6.562 8.467 1.00 86.94 84 LEU A N 1
ATOM 675 C CA . LEU A 1 84 ? 3.992 -5.429 7.682 1.00 86.94 84 LEU A CA 1
ATOM 676 C C . LEU A 1 84 ? 5.510 -5.239 7.824 1.00 86.94 84 LEU A C 1
ATOM 678 O O . LEU A 1 84 ? 6.182 -4.962 6.839 1.00 86.94 84 LEU A O 1
ATOM 682 N N . ASP A 1 85 ? 6.056 -5.409 9.026 1.00 87.81 85 ASP A N 1
ATOM 683 C CA . ASP A 1 85 ? 7.487 -5.212 9.288 1.00 87.81 85 ASP A CA 1
ATOM 684 C C . ASP A 1 85 ? 8.335 -6.282 8.575 1.00 87.81 85 ASP A C 1
ATOM 686 O O . ASP A 1 85 ? 9.322 -5.976 7.902 1.00 87.81 85 ASP A O 1
ATOM 690 N N . ALA A 1 86 ? 7.871 -7.537 8.619 1.00 90.88 86 ALA A N 1
ATOM 691 C CA . ALA A 1 86 ? 8.451 -8.641 7.860 1.00 90.88 86 ALA A CA 1
ATOM 692 C C . ALA A 1 86 ? 8.363 -8.392 6.346 1.00 90.88 86 ALA A C 1
ATOM 694 O O . ALA A 1 86 ? 9.345 -8.597 5.641 1.00 90.88 86 ALA A O 1
ATOM 695 N N . PHE A 1 87 ? 7.232 -7.875 5.853 1.00 90.50 87 PHE A N 1
ATOM 696 C CA . PHE A 1 87 ? 7.058 -7.545 4.437 1.00 90.50 87 PHE A CA 1
ATOM 697 C C . PHE A 1 87 ? 8.096 -6.530 3.942 1.00 90.50 87 PHE A C 1
ATOM 699 O O . PHE A 1 87 ? 8.742 -6.769 2.923 1.00 90.50 87 PHE A O 1
ATOM 706 N N . PHE A 1 88 ? 8.287 -5.416 4.657 1.00 86.88 88 PHE A N 1
ATOM 707 C CA . PHE A 1 88 ? 9.289 -4.412 4.274 1.00 86.88 88 PHE A CA 1
ATOM 708 C C . PHE A 1 88 ? 10.721 -4.940 4.432 1.00 86.88 88 PHE A C 1
ATOM 710 O O . PHE A 1 88 ? 11.589 -4.637 3.612 1.00 86.88 88 PHE A O 1
ATOM 717 N N . THR A 1 89 ? 10.962 -5.793 5.431 1.00 89.94 89 THR A N 1
ATOM 718 C CA . THR A 1 89 ? 12.248 -6.483 5.598 1.00 89.94 89 THR A CA 1
ATOM 719 C C . THR A 1 89 ? 12.565 -7.391 4.410 1.00 89.94 89 THR A C 1
ATOM 721 O O . THR A 1 89 ? 13.688 -7.358 3.906 1.00 89.94 89 THR A O 1
ATOM 724 N N . ASP A 1 90 ? 11.600 -8.183 3.943 1.00 89.75 90 ASP A N 1
ATOM 725 C CA . ASP A 1 90 ? 11.774 -9.038 2.768 1.00 89.75 90 ASP A CA 1
ATOM 726 C C . ASP A 1 90 ? 11.922 -8.210 1.492 1.00 89.75 90 ASP A C 1
ATOM 728 O O . ASP A 1 90 ? 12.808 -8.496 0.692 1.00 89.75 90 ASP A O 1
ATOM 732 N N . LEU A 1 91 ? 11.143 -7.135 1.336 1.00 86.94 91 LEU A N 1
ATOM 733 C CA . LEU A 1 91 ? 11.256 -6.210 0.205 1.00 86.94 91 LEU A CA 1
ATOM 734 C C . LEU A 1 91 ? 12.674 -5.646 0.061 1.00 86.94 91 LEU A C 1
ATOM 736 O O . LEU A 1 91 ? 13.204 -5.586 -1.044 1.00 86.94 91 LEU A O 1
ATOM 740 N N . ARG A 1 92 ? 13.312 -5.293 1.179 1.00 85.00 92 ARG A N 1
ATOM 741 C CA . ARG A 1 92 ? 14.693 -4.792 1.222 1.00 85.00 92 ARG A CA 1
ATOM 742 C C . ARG A 1 92 ? 15.752 -5.842 0.865 1.00 85.00 92 ARG A C 1
ATOM 744 O O . ARG A 1 92 ? 16.900 -5.497 0.597 1.00 85.00 92 ARG A O 1
ATOM 751 N N . ARG A 1 93 ? 15.405 -7.128 0.916 1.00 82.81 93 ARG A N 1
ATOM 752 C CA . ARG A 1 93 ? 16.324 -8.249 0.651 1.00 82.81 93 ARG A CA 1
ATOM 753 C C . ARG A 1 93 ? 16.223 -8.788 -0.779 1.00 82.81 93 ARG A C 1
ATOM 755 O O . ARG A 1 93 ? 16.977 -9.704 -1.111 1.00 82.81 93 ARG A O 1
ATOM 762 N N . ILE A 1 94 ? 15.285 -8.281 -1.582 1.00 81.00 94 ILE A N 1
ATOM 763 C CA . ILE A 1 94 ? 14.984 -8.750 -2.947 1.00 81.00 94 ILE A CA 1
ATOM 764 C C . ILE A 1 94 ? 15.950 -8.196 -3.985 1.00 81.00 94 ILE A C 1
ATOM 766 O O . ILE A 1 94 ? 16.238 -8.990 -4.924 1.00 81.00 94 ILE A O 1
#

Sequence (94 aa):
MTGRFHPVPANDPYTAGNLVINTEPLFLGFMNEKFTVMDMEDTYEKRVKPYVQGISYADAIEYLYGHMPQYIEIKLRQANPANLDAFFTDLRRI

Nearest PDB structures (foldseek):
  4u0d-assembly1_D  TM=7.041E-01  e=4.075E-01  Human immunodeficiency virus type 1 (NEW YORK-5 ISOLATE)
  4wym-assembly1_A  TM=6.619E-01  e=6.804E-01  Human immunodeficiency virus type 1 (NEW YORK-5 ISOLATE)
  6ecn-assembly2_D  TM=6.795E-01  e=1.073E+00  Human immunodeficiency virus 1
  6ecn-assembly2_E  TM=7.187E-01  e=2.126E+00  Human immunodeficiency virus 1
  8f22-assembly1_B  TM=7.005E-01  e=1.897E+00  Human immunodeficiency virus type 1 (NEW YORK-5 ISOLATE)

Secondary structure (DSSP, 8-state):
-----PPPPTT-TTTSSS--TTSHHHHHHHHH----TTS-HHHHHHHHHHHHTTS-HHHHHHHHHHHS-HHHHHHHHHH--SSHHHHHHHHTT-

Solvent-accessible surface area (backbone atoms only — not comparable to full-atom values): 5901 Å² total; per-residue (Å²): 139,80,77,94,70,78,81,77,67,99,76,47,84,82,51,80,84,45,69,66,51,91,38,72,70,50,43,51,46,58,74,65,45,60,62,45,98,81,52,52,60,71,56,52,46,67,67,46,49,58,61,47,71,82,47,56,61,82,61,38,51,60,55,55,44,72,25,35,49,70,74,59,31,53,53,50,62,71,66,55,53,89,43,70,70,46,42,55,54,52,60,67,72,110

pLDDT: mean 73.6, std 15.21, range [44.84, 90.88]

Radius of gyration: 15.1 Å; Cα contacts (8 Å, |Δi|>4): 50; chains: 1; bounding box: 46×34×30 Å